Protein AF-A0A7L1HIG6-F1 (afdb_monomer_lite)

Sequence (119 aa):
AEKLSSMKDMDWNDFLQRVCSLLDCPEKNTGAARSKLNLLYYLCTVAVHKEVASKLISSQLFPILIQQLRSASNWDIRAKVARVIDLLALHTSELGENVPVSEVMLFFKFFFGGSFVNA

Foldseek 3Di:
DVVQLPDDPVVNVVVVVVLLVLLPDACPDPVSVVVLLVSLVVLLVQLLDLSNLQVCVVDPNQVSLVVCLVPPPDPSSNLSSLSSNVSSVVSDPDPDPPDPVVVSVVSCCVVVVVVPPPD

Secondary structure (DSSP, 8-state):
-HHHHT--HHHHHHHHHHHHHHHHS---SHHHHHHHHHHHHHHHHHHTSHHHHHHHHTSTHHHHHHHHHHH-S-HHHHHHHHHHHHHHHHT-S---TTS-HHHHHHHHHHHHHTTSS--

pLDDT: mean 76.58, std 18.39, range [29.33, 93.75]

InterPro domains:
  IPR011989 Armadillo-like helical [G3DSA:1.25.10.10] (2-105)
  IPR016024 Armadillo-type fold [SSF48371] (9-95)
  IPR045906 Serine/threonine-protein kinase ULK4 [PTHR46240] (1-108)

Organism: NCBI:txid227226

Radius of gyration: 14.5 Å; chains: 1; bounding box: 36×43×33 Å

Structure (mmCIF, N/CA/C/O backbone):
data_AF-A0A7L1HIG6-F1
#
_entry.id   AF-A0A7L1HIG6-F1
#
loop_
_atom_site.group_PDB
_atom_site.id
_atom_site.type_symbol
_atom_site.label_atom_id
_atom_site.label_alt_id
_atom_site.label_comp_id
_atom_site.label_asym_id
_atom_site.label_entity_id
_atom_site.label_seq_id
_atom_site.pdbx_PDB_ins_code
_atom_site.Cartn_x
_atom_site.Cartn_y
_atom_site.Cartn_z
_atom_site.occupancy
_atom_site.B_iso_or_equiv
_atom_site.auth_seq_id
_atom_site.auth_comp_id
_atom_site.auth_asym_id
_atom_site.auth_atom_id
_atom_site.pdbx_PDB_model_num
ATOM 1 N N . ALA A 1 1 ? 0.713 -3.870 15.189 1.00 71.56 1 ALA A N 1
ATOM 2 C CA . A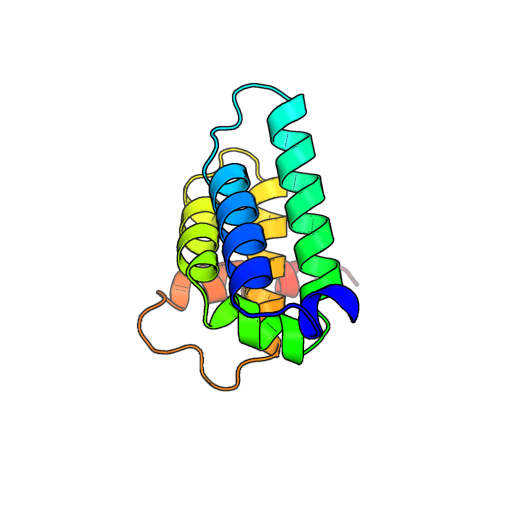LA A 1 1 ? -0.629 -3.421 14.767 1.00 71.56 1 ALA A CA 1
ATOM 3 C C . ALA A 1 1 ? -1.361 -2.642 15.858 1.00 71.56 1 ALA A C 1
ATOM 5 O O . ALA A 1 1 ? -1.960 -1.630 15.530 1.00 71.56 1 ALA A O 1
ATOM 6 N N . GLU A 1 2 ? -1.242 -3.026 17.134 1.00 78.38 2 GLU A N 1
ATOM 7 C CA . GLU A 1 2 ? -1.928 -2.372 18.269 1.00 78.38 2 GLU A CA 1
ATOM 8 C C . GLU A 1 2 ? -1.755 -0.846 18.330 1.00 78.38 2 GLU A C 1
ATOM 10 O O . GLU A 1 2 ? -2.729 -0.118 18.506 1.00 78.38 2 GLU A O 1
ATOM 15 N N . LYS A 1 3 ? -0.532 -0.350 18.090 1.00 84.75 3 LYS A N 1
ATOM 16 C CA . LYS A 1 3 ? -0.244 1.092 18.022 1.00 84.75 3 LYS A CA 1
ATOM 17 C C . LYS A 1 3 ? -1.035 1.815 16.927 1.00 84.75 3 LYS A C 1
ATOM 19 O O . LYS A 1 3 ? -1.440 2.945 17.135 1.00 84.75 3 LYS A O 1
ATOM 24 N N . LEU A 1 4 ? -1.224 1.190 15.762 1.00 82.56 4 LEU A N 1
ATOM 25 C CA . LEU A 1 4 ? -1.979 1.787 14.654 1.00 82.56 4 LEU A CA 1
ATOM 26 C C . LEU A 1 4 ? -3.481 1.763 14.937 1.00 82.56 4 LEU A C 1
ATOM 28 O O . LEU A 1 4 ? -4.175 2.734 14.656 1.00 82.56 4 LEU A O 1
ATOM 32 N N . SER A 1 5 ? -3.989 0.676 15.524 1.00 81.81 5 SER A N 1
ATOM 33 C CA . SER A 1 5 ? -5.406 0.587 15.881 1.00 81.81 5 SER A CA 1
ATOM 34 C C . SER A 1 5 ? -5.805 1.614 16.945 1.00 81.81 5 SER A C 1
ATOM 36 O O . SER A 1 5 ? -6.900 2.166 16.848 1.00 81.81 5 SER A O 1
ATOM 38 N N . SER A 1 6 ? -4.918 1.911 17.904 1.00 84.94 6 SER A N 1
ATOM 39 C CA . SER A 1 6 ? -5.165 2.857 19.003 1.00 84.94 6 SER A CA 1
ATOM 40 C C . SER A 1 6 ? -4.832 4.321 18.686 1.00 84.94 6 SER A C 1
ATOM 42 O O . SER A 1 6 ? -5.024 5.182 19.546 1.00 84.94 6 SER A O 1
ATOM 44 N N . MET A 1 7 ? -4.349 4.627 17.475 1.00 88.38 7 MET A N 1
ATOM 45 C CA . MET A 1 7 ? -4.132 6.011 17.047 1.00 88.38 7 MET A CA 1
ATOM 46 C C . MET A 1 7 ? -5.446 6.788 17.020 1.00 88.38 7 MET A C 1
ATOM 48 O O . MET A 1 7 ? -6.473 6.291 16.543 1.00 88.38 7 MET A O 1
ATOM 52 N N . LYS A 1 8 ? -5.377 8.035 17.490 1.00 89.31 8 LYS A N 1
ATOM 53 C CA . LYS A 1 8 ? -6.447 9.018 17.322 1.00 89.31 8 LYS A CA 1
ATOM 54 C C . LYS A 1 8 ? -6.550 9.412 15.851 1.00 89.31 8 LYS A C 1
ATOM 56 O O . LYS A 1 8 ? -5.570 9.315 15.116 1.00 89.31 8 LYS A O 1
ATOM 61 N N . ASP A 1 9 ? -7.711 9.912 15.439 1.00 86.56 9 ASP A N 1
ATOM 62 C CA . ASP A 1 9 ? -7.978 10.231 14.029 1.00 86.56 9 ASP A CA 1
ATOM 63 C C . ASP A 1 9 ? -6.971 11.225 13.433 1.00 86.56 9 ASP A C 1
ATOM 65 O O . ASP A 1 9 ? -6.571 11.082 12.283 1.00 86.56 9 ASP A O 1
ATOM 69 N N . MET A 1 10 ? -6.497 12.194 14.223 1.00 88.31 10 MET A N 1
ATOM 70 C CA . MET A 1 10 ? -5.478 13.157 13.789 1.00 88.31 10 MET A CA 1
ATOM 71 C C . MET A 1 10 ? -4.132 12.478 13.487 1.00 88.31 10 MET A C 1
ATOM 73 O O . MET A 1 10 ? -3.611 12.617 12.384 1.00 88.31 10 MET A O 1
ATOM 77 N N . ASP A 1 11 ? -3.620 11.670 14.422 1.00 90.94 11 ASP A N 1
ATOM 78 C CA . ASP A 1 11 ? -2.365 10.923 14.247 1.00 90.94 11 ASP A CA 1
ATOM 79 C C . ASP A 1 11 ? -2.468 9.899 13.106 1.00 90.94 11 ASP A C 1
ATOM 81 O O . ASP A 1 11 ? -1.505 9.657 12.374 1.00 90.94 11 ASP A O 1
ATOM 85 N N . TRP A 1 12 ? -3.650 9.297 12.949 1.00 89.62 12 TRP A N 1
ATOM 86 C CA . TRP A 1 12 ? -3.957 8.369 11.867 1.00 89.62 12 TRP A CA 1
ATOM 87 C C . TRP A 1 12 ? -3.923 9.063 10.503 1.00 89.62 12 TRP A C 1
ATOM 89 O O . TRP A 1 12 ? -3.296 8.556 9.573 1.00 89.62 12 TRP A O 1
ATOM 99 N N . ASN A 1 13 ? -4.539 10.240 10.388 1.00 90.88 13 ASN A N 1
ATOM 100 C CA . ASN A 1 13 ? -4.530 11.027 9.158 1.00 90.88 13 ASN A CA 1
ATOM 101 C C . ASN A 1 13 ? -3.116 11.496 8.793 1.00 90.88 13 ASN A C 1
ATOM 103 O O . ASN A 1 13 ? -2.725 11.374 7.633 1.00 90.88 13 ASN A O 1
ATOM 107 N N . ASP A 1 14 ? -2.318 11.944 9.764 1.00 92.44 14 ASP A N 1
ATOM 108 C CA . ASP A 1 14 ? -0.917 12.323 9.541 1.00 92.44 14 ASP A CA 1
ATOM 109 C C . ASP A 1 14 ? -0.067 11.133 9.084 1.00 92.44 14 ASP A C 1
ATOM 111 O O . ASP A 1 14 ? 0.759 11.245 8.170 1.00 92.44 14 ASP A O 1
ATOM 115 N N . PHE A 1 15 ? -0.278 9.969 9.701 1.00 91.81 15 PHE A N 1
ATOM 116 C CA . PHE A 1 15 ? 0.342 8.724 9.270 1.00 91.81 15 PHE A CA 1
ATOM 117 C C . PHE A 1 15 ? -0.038 8.400 7.821 1.00 91.81 15 PHE A C 1
ATOM 119 O O . PHE A 1 15 ? 0.851 8.181 6.996 1.00 91.81 15 PHE A O 1
ATOM 126 N N . LEU A 1 16 ? -1.329 8.430 7.485 1.00 91.81 16 LEU A N 1
ATOM 127 C CA . LEU A 1 16 ? -1.808 8.153 6.134 1.00 91.81 16 LEU A CA 1
ATOM 128 C C . LEU A 1 16 ? -1.253 9.131 5.105 1.00 91.81 16 LEU A C 1
ATOM 130 O O . LEU A 1 16 ? -0.784 8.693 4.061 1.00 91.81 16 LEU A O 1
ATOM 134 N N . GLN A 1 17 ? -1.234 10.430 5.398 1.00 91.62 17 GLN A N 1
ATOM 135 C CA . GLN A 1 17 ? -0.666 11.437 4.501 1.00 91.62 17 GLN A CA 1
ATOM 136 C C . GLN A 1 17 ? 0.801 11.136 4.170 1.00 91.62 17 GLN A C 1
ATOM 138 O O . GLN A 1 17 ? 1.209 11.214 3.008 1.00 91.62 17 GLN A O 1
ATOM 143 N N . ARG A 1 18 ? 1.592 10.709 5.163 1.00 91.31 18 ARG A N 1
ATOM 144 C CA . ARG A 1 18 ? 2.991 10.301 4.951 1.00 91.31 18 ARG A CA 1
ATOM 145 C C . ARG A 1 18 ? 3.106 9.029 4.114 1.00 91.31 18 ARG A C 1
ATOM 147 O O . ARG A 1 18 ? 3.952 8.971 3.224 1.00 91.31 18 ARG A O 1
ATOM 154 N N . VAL A 1 19 ? 2.265 8.027 4.377 1.00 92.44 19 VAL A N 1
ATOM 155 C CA . VAL A 1 19 ? 2.210 6.778 3.596 1.00 92.44 19 VAL A CA 1
ATOM 156 C C . VAL A 1 19 ? 1.867 7.076 2.136 1.00 92.44 19 VAL A C 1
ATOM 158 O O . VAL A 1 19 ? 2.588 6.644 1.238 1.00 92.44 19 VAL A O 1
ATOM 161 N N . CYS A 1 20 ? 0.815 7.859 1.901 1.00 92.19 20 CYS A N 1
ATOM 162 C CA . CYS A 1 20 ? 0.366 8.277 0.578 1.00 92.19 20 CYS A CA 1
ATOM 163 C C . CYS A 1 20 ? 1.461 9.049 -0.170 1.00 92.19 20 CYS A C 1
ATOM 165 O O . CYS A 1 20 ? 1.780 8.704 -1.304 1.00 92.19 20 CYS A O 1
ATOM 167 N N . SER A 1 21 ? 2.107 10.014 0.491 1.00 91.50 21 SER A N 1
ATOM 168 C CA . SER A 1 21 ? 3.205 10.796 -0.096 1.00 91.50 21 SER A CA 1
ATOM 169 C C . SER A 1 21 ? 4.399 9.925 -0.500 1.00 91.50 21 SER A C 1
ATOM 171 O O . SER A 1 21 ? 5.018 10.154 -1.538 1.00 91.50 21 SER A O 1
ATOM 173 N N . LEU A 1 22 ? 4.738 8.909 0.305 1.00 91.19 22 LEU A N 1
ATOM 174 C CA . LEU A 1 22 ? 5.847 8.003 -0.005 1.00 91.19 22 LEU A CA 1
ATOM 175 C C . LEU A 1 22 ? 5.506 7.034 -1.148 1.00 91.19 22 LEU A C 1
ATOM 177 O O . LEU A 1 22 ? 6.382 6.703 -1.947 1.00 91.19 22 LEU A O 1
ATOM 181 N N . LEU A 1 23 ? 4.252 6.583 -1.233 1.00 90.31 23 LEU A N 1
ATOM 182 C CA . LEU A 1 23 ? 3.785 5.723 -2.321 1.00 90.31 23 LEU A CA 1
ATOM 183 C C . LEU A 1 23 ? 3.719 6.470 -3.652 1.00 90.31 23 LEU A C 1
ATOM 185 O O . LEU A 1 23 ? 4.157 5.924 -4.662 1.00 90.31 23 LEU A O 1
ATOM 189 N N . ASP A 1 24 ? 3.229 7.708 -3.651 1.00 88.00 24 ASP A N 1
ATOM 190 C CA . ASP A 1 24 ? 3.083 8.514 -4.867 1.00 88.00 24 ASP A CA 1
ATOM 191 C C . ASP A 1 24 ? 4.426 9.063 -5.389 1.00 88.00 24 ASP A C 1
ATOM 193 O O . ASP A 1 24 ? 4.565 9.427 -6.556 1.00 88.00 24 ASP A O 1
ATOM 197 N N . CYS A 1 25 ? 5.470 9.052 -4.553 1.00 85.75 25 CYS A N 1
ATOM 198 C CA . CYS A 1 25 ? 6.801 9.484 -4.955 1.00 85.75 25 CYS A CA 1
ATOM 199 C C . CYS A 1 25 ? 7.390 8.574 -6.064 1.00 85.75 25 CYS A C 1
ATOM 201 O O . CYS A 1 25 ? 7.431 7.342 -5.913 1.00 85.75 25 CYS A O 1
ATOM 203 N N . PRO A 1 26 ? 7.891 9.149 -7.176 1.00 79.88 26 PRO A N 1
ATOM 204 C CA . PRO A 1 26 ? 8.515 8.381 -8.249 1.00 79.88 26 PRO A CA 1
ATOM 205 C C . PRO A 1 26 ? 9.835 7.739 -7.800 1.00 79.88 26 PRO A C 1
ATOM 207 O O . PRO A 1 26 ? 10.629 8.323 -7.060 1.00 79.88 26 PRO A O 1
ATOM 210 N N . GLU A 1 27 ? 10.106 6.540 -8.313 1.00 79.06 27 GLU A N 1
ATOM 211 C CA . GLU A 1 27 ? 11.287 5.721 -8.002 1.00 79.06 27 GLU A CA 1
ATOM 212 C C . GLU A 1 27 ? 12.551 6.245 -8.706 1.00 79.06 27 GLU A C 1
ATOM 214 O O . GLU A 1 27 ? 13.143 5.581 -9.549 1.00 79.06 27 GLU A O 1
ATOM 219 N N . LYS A 1 28 ? 12.981 7.468 -8.374 1.00 78.38 28 LYS A N 1
ATOM 220 C CA . LYS A 1 28 ? 14.114 8.136 -9.044 1.00 78.38 28 LYS A CA 1
ATOM 221 C C . LYS A 1 28 ? 15.471 7.460 -8.799 1.00 78.38 28 LYS A C 1
ATOM 223 O O . LYS A 1 28 ? 16.422 7.726 -9.525 1.00 78.38 28 LYS A O 1
ATOM 228 N N . ASN A 1 29 ? 15.590 6.636 -7.756 1.00 81.94 29 ASN A N 1
ATOM 229 C CA . ASN A 1 29 ? 16.801 5.887 -7.425 1.00 81.94 29 ASN A CA 1
ATOM 230 C C . ASN A 1 29 ? 16.468 4.594 -6.654 1.00 81.94 29 ASN A C 1
ATOM 232 O O . ASN A 1 29 ? 15.372 4.436 -6.110 1.00 81.94 29 ASN A O 1
ATOM 236 N N . THR A 1 30 ? 17.442 3.684 -6.558 1.00 80.81 30 THR A N 1
ATOM 237 C CA . THR A 1 30 ? 17.309 2.388 -5.863 1.00 80.81 30 THR A CA 1
ATOM 238 C C . THR A 1 30 ? 16.943 2.532 -4.380 1.00 80.81 30 THR A C 1
ATOM 240 O O . THR A 1 30 ? 16.231 1.690 -3.833 1.00 80.81 30 THR A O 1
ATOM 243 N N . GLY A 1 31 ? 17.387 3.607 -3.719 1.00 84.38 31 GLY A N 1
ATOM 244 C CA . GLY A 1 31 ? 17.049 3.891 -2.321 1.00 84.38 31 GLY A CA 1
ATOM 245 C C . GLY A 1 31 ? 15.564 4.208 -2.127 1.00 84.38 31 GLY A C 1
ATOM 246 O O . GLY A 1 31 ? 14.932 3.659 -1.229 1.00 84.38 31 GLY A O 1
ATOM 247 N N . ALA A 1 32 ? 14.984 5.021 -3.011 1.00 85.31 32 ALA A N 1
ATOM 248 C CA . ALA A 1 32 ? 13.564 5.357 -3.003 1.00 85.31 32 ALA A CA 1
ATOM 249 C C . ALA A 1 32 ? 12.689 4.119 -3.256 1.00 85.31 32 ALA A C 1
ATOM 251 O O . ALA A 1 32 ? 11.723 3.891 -2.527 1.00 85.31 32 ALA A O 1
ATOM 252 N N . ALA A 1 33 ? 13.074 3.272 -4.219 1.00 86.12 33 ALA A N 1
ATOM 253 C CA . ALA A 1 33 ? 12.387 2.007 -4.484 1.00 86.12 33 ALA A CA 1
ATOM 254 C C . ALA A 1 33 ? 12.419 1.070 -3.263 1.00 86.12 33 ALA A C 1
ATOM 256 O O . ALA A 1 33 ? 11.393 0.504 -2.882 1.00 86.12 33 ALA A O 1
ATOM 257 N N . ARG A 1 34 ? 13.574 0.951 -2.593 1.00 88.75 34 ARG A N 1
ATOM 258 C CA . ARG A 1 34 ? 13.715 0.127 -1.384 1.00 88.75 34 ARG A CA 1
ATOM 259 C C . ARG A 1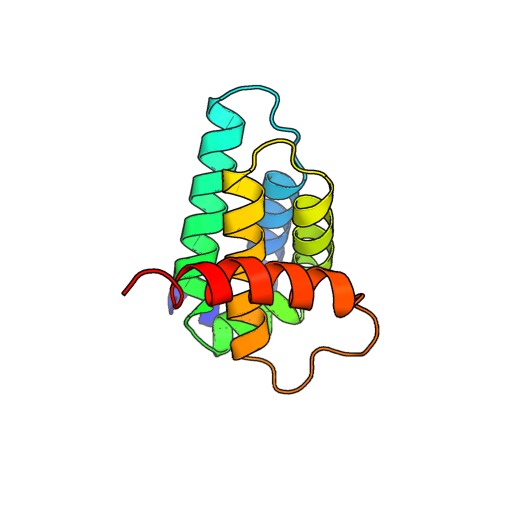 34 ? 12.885 0.664 -0.216 1.00 88.75 34 ARG A C 1
ATOM 261 O O . ARG A 1 34 ? 12.221 -0.119 0.456 1.00 88.75 34 ARG A O 1
ATOM 268 N N . SER A 1 35 ? 12.861 1.977 0.004 1.00 90.00 35 SER A N 1
ATOM 269 C CA . SER A 1 35 ? 12.007 2.592 1.030 1.00 90.00 35 SER A CA 1
ATOM 270 C C . SER A 1 35 ? 10.520 2.344 0.767 1.00 90.00 35 SER A C 1
ATOM 272 O O . SER A 1 35 ? 9.788 2.005 1.698 1.00 90.00 35 SER A O 1
ATOM 274 N N . LYS A 1 36 ? 10.079 2.435 -0.496 1.00 91.88 36 LYS A N 1
ATOM 275 C CA . LYS A 1 36 ? 8.696 2.124 -0.885 1.00 91.88 36 LYS A CA 1
ATOM 276 C C . LYS A 1 36 ? 8.357 0.651 -0.635 1.00 91.88 36 LYS A C 1
ATOM 278 O O . LYS A 1 36 ? 7.328 0.353 -0.037 1.00 91.88 36 LYS A O 1
ATOM 283 N N . LEU A 1 37 ? 9.247 -0.269 -1.013 1.00 91.00 37 LEU A N 1
ATOM 284 C CA . LEU A 1 37 ? 9.083 -1.699 -0.729 1.00 91.00 37 LEU A CA 1
ATOM 285 C C . LEU A 1 37 ? 8.997 -1.990 0.772 1.00 91.00 37 LEU A C 1
ATOM 287 O O . LEU A 1 37 ? 8.128 -2.750 1.191 1.00 91.00 37 LEU A O 1
ATOM 291 N N . ASN A 1 38 ? 9.848 -1.362 1.586 1.00 93.31 38 ASN A N 1
ATOM 292 C CA . ASN A 1 38 ? 9.814 -1.520 3.040 1.00 93.31 38 ASN A CA 1
ATOM 293 C C . ASN A 1 38 ? 8.477 -1.049 3.626 1.00 93.31 38 ASN A C 1
ATOM 295 O O . ASN A 1 38 ? 7.906 -1.731 4.478 1.00 93.31 38 ASN A O 1
ATOM 299 N N . LEU A 1 39 ? 7.951 0.079 3.137 1.00 93.75 39 LEU A N 1
ATOM 300 C CA . LEU A 1 39 ? 6.625 0.560 3.518 1.00 93.75 39 LEU A CA 1
ATOM 301 C C . LEU A 1 39 ? 5.532 -0.445 3.127 1.00 93.75 39 LEU A C 1
ATOM 303 O O . LEU A 1 39 ? 4.692 -0.779 3.957 1.00 93.75 39 LEU A O 1
ATOM 307 N N . LEU A 1 40 ? 5.549 -0.962 1.898 1.00 92.19 40 LEU A N 1
ATOM 308 C CA . LEU A 1 40 ? 4.570 -1.956 1.445 1.00 92.19 40 LEU A CA 1
ATOM 309 C C . LEU A 1 40 ? 4.640 -3.252 2.261 1.00 92.19 40 LEU A C 1
ATOM 311 O O . LEU A 1 40 ? 3.609 -3.855 2.554 1.00 92.19 40 LEU A O 1
ATOM 315 N N . TYR A 1 41 ? 5.839 -3.658 2.677 1.00 90.50 41 TYR A N 1
ATOM 316 C CA . TYR A 1 41 ? 6.030 -4.808 3.556 1.00 90.50 41 TYR A CA 1
ATOM 317 C C . TYR A 1 41 ? 5.428 -4.558 4.940 1.00 90.50 41 TYR A C 1
ATOM 319 O O . TYR A 1 41 ? 4.710 -5.404 5.470 1.00 90.50 41 TYR A O 1
ATOM 327 N N . TYR A 1 42 ? 5.671 -3.374 5.506 1.00 92.00 42 TYR A N 1
ATOM 328 C CA . TYR A 1 42 ? 5.061 -2.961 6.765 1.00 92.00 42 TYR A CA 1
ATOM 329 C C . TYR A 1 42 ? 3.532 -2.954 6.674 1.00 92.00 42 TYR A C 1
ATOM 331 O O . TYR A 1 42 ? 2.871 -3.515 7.548 1.00 92.00 42 TYR A O 1
ATOM 339 N N . LEU A 1 43 ? 2.979 -2.385 5.595 1.00 90.81 43 LEU A N 1
ATOM 340 C CA . LEU A 1 43 ? 1.541 -2.376 5.329 1.00 90.81 43 LEU A CA 1
ATOM 341 C C . LEU A 1 43 ? 0.976 -3.795 5.239 1.00 90.81 43 LEU A C 1
ATOM 343 O O . LEU A 1 43 ? -0.043 -4.059 5.867 1.00 90.81 43 LEU A O 1
ATOM 347 N N . CYS A 1 44 ? 1.659 -4.723 4.556 1.00 87.06 44 CYS A N 1
ATOM 348 C CA . CYS A 1 44 ? 1.257 -6.132 4.540 1.00 87.06 44 CYS A CA 1
ATOM 349 C C . CYS A 1 44 ? 1.183 -6.711 5.959 1.00 87.06 44 CYS A C 1
ATOM 351 O O . CYS A 1 44 ? 0.195 -7.342 6.306 1.00 87.06 44 CYS A O 1
ATOM 353 N N . THR A 1 45 ? 2.194 -6.478 6.800 1.00 87.94 45 THR A N 1
ATOM 354 C CA . THR A 1 45 ? 2.223 -7.020 8.168 1.00 87.94 45 THR A CA 1
ATOM 355 C C . THR A 1 45 ? 1.081 -6.485 9.030 1.00 87.94 45 THR A C 1
ATOM 357 O O . THR A 1 45 ? 0.489 -7.231 9.806 1.00 87.94 45 THR A O 1
ATOM 360 N N . VAL A 1 46 ? 0.754 -5.195 8.924 1.00 89.00 46 VAL A N 1
ATOM 361 C CA . VAL A 1 46 ? -0.297 -4.593 9.761 1.00 89.00 46 VAL A CA 1
ATOM 362 C C . VAL A 1 46 ? -1.704 -4.826 9.212 1.00 89.00 46 VAL A C 1
ATOM 364 O O . VAL A 1 46 ? -2.633 -4.925 10.009 1.00 89.00 46 VAL A O 1
ATOM 367 N N . ALA A 1 47 ? -1.859 -4.973 7.893 1.00 86.06 47 ALA A N 1
ATOM 368 C CA . ALA A 1 47 ? -3.137 -5.243 7.233 1.00 86.06 47 ALA A CA 1
ATOM 369 C C . ALA A 1 47 ? -3.672 -6.665 7.474 1.00 86.06 47 ALA A C 1
ATOM 371 O O . ALA A 1 47 ? -4.819 -6.920 7.150 1.00 86.06 47 ALA A O 1
ATOM 372 N N . VAL A 1 48 ? -2.897 -7.571 8.085 1.00 81.88 48 VAL A N 1
ATOM 373 C CA . VAL A 1 48 ? -3.405 -8.869 8.590 1.00 81.88 48 VAL A CA 1
ATOM 374 C C . VAL A 1 48 ? -4.390 -8.680 9.757 1.00 81.88 48 VAL A C 1
ATOM 376 O O . VAL A 1 48 ? -5.179 -9.567 10.078 1.00 81.88 48 VAL A O 1
ATOM 379 N N . HIS A 1 49 ? -4.345 -7.528 10.429 1.00 84.31 49 HIS A N 1
ATOM 380 C CA . HIS A 1 49 ? -5.253 -7.220 11.525 1.00 84.31 49 HIS A CA 1
ATOM 381 C C . HIS A 1 49 ? -6.486 -6.490 10.999 1.00 84.31 49 HIS A C 1
ATOM 383 O O . HIS A 1 49 ? -6.379 -5.355 10.530 1.00 84.31 49 HIS A O 1
ATOM 389 N N . LYS A 1 50 ? -7.658 -7.113 11.173 1.00 81.50 50 LYS A N 1
ATOM 390 C CA . LYS A 1 50 ? -8.955 -6.611 10.697 1.00 81.50 50 LYS A CA 1
ATOM 391 C C . LYS A 1 50 ? -9.173 -5.122 10.975 1.00 81.50 50 LYS A C 1
ATOM 393 O O . LYS A 1 50 ? -9.504 -4.387 10.058 1.00 81.50 50 LYS A O 1
ATOM 398 N N . GLU A 1 51 ? -8.936 -4.653 12.199 1.00 85.25 51 GLU A N 1
ATOM 399 C CA . GLU A 1 51 ? -9.222 -3.249 12.541 1.00 85.25 51 GLU A CA 1
ATOM 400 C C . GLU A 1 51 ? -8.314 -2.246 11.830 1.00 85.25 51 GLU A C 1
ATOM 402 O O . GLU A 1 51 ? -8.746 -1.153 11.463 1.00 85.25 51 GLU A O 1
ATOM 407 N N . VAL A 1 52 ? -7.060 -2.625 11.583 1.00 87.12 52 VAL A N 1
ATOM 408 C CA . VAL A 1 52 ? -6.143 -1.794 10.801 1.00 87.12 52 VAL A CA 1
ATOM 409 C C . VAL A 1 52 ? -6.537 -1.845 9.326 1.00 87.12 52 VAL A C 1
ATOM 411 O O . VAL A 1 52 ? -6.598 -0.800 8.685 1.00 87.12 52 VAL A O 1
ATOM 414 N N . ALA A 1 53 ? -6.865 -3.025 8.797 1.00 85.00 53 ALA A N 1
ATOM 415 C CA . ALA A 1 53 ? -7.307 -3.190 7.415 1.00 85.00 53 ALA A CA 1
ATOM 416 C C . ALA A 1 53 ? -8.582 -2.387 7.107 1.00 85.00 53 ALA A C 1
ATOM 418 O O . ALA A 1 53 ? -8.605 -1.629 6.140 1.00 85.00 53 ALA A O 1
ATOM 419 N N . SER A 1 54 ? -9.594 -2.463 7.975 1.00 84.94 54 SER A N 1
ATOM 420 C CA . SER A 1 54 ? -10.844 -1.700 7.859 1.00 84.94 54 SER A CA 1
ATOM 421 C C . SER A 1 54 ? -10.608 -0.187 7.857 1.00 84.94 54 SER A C 1
ATOM 423 O O . SER A 1 54 ? -11.220 0.541 7.072 1.00 84.94 54 SER A O 1
ATOM 425 N N . LYS A 1 55 ? -9.685 0.310 8.694 1.00 87.06 55 LYS A N 1
ATOM 426 C CA . LYS A 1 55 ? -9.297 1.728 8.675 1.00 87.06 55 LYS A CA 1
ATOM 427 C C . LYS A 1 55 ? -8.567 2.098 7.382 1.00 87.06 55 LYS A C 1
ATOM 429 O O . LYS A 1 55 ? -8.867 3.131 6.790 1.00 87.06 55 LYS A O 1
ATOM 434 N N . LEU A 1 56 ? -7.625 1.270 6.926 1.00 87.75 56 LEU A N 1
ATOM 435 C CA . LEU A 1 56 ? -6.839 1.521 5.712 1.00 87.75 56 LEU A CA 1
ATOM 436 C C . LEU A 1 56 ? -7.707 1.532 4.447 1.00 87.75 56 LEU A C 1
ATOM 438 O O . LEU A 1 56 ? -7.523 2.407 3.603 1.00 87.75 56 LEU A O 1
ATOM 442 N N . ILE A 1 57 ? -8.650 0.595 4.319 1.00 84.62 57 ILE A N 1
ATOM 443 C CA . ILE A 1 57 ? -9.509 0.487 3.131 1.00 84.62 57 ILE A CA 1
ATOM 444 C C . ILE A 1 57 ? -10.553 1.604 3.057 1.00 84.62 57 ILE A C 1
ATOM 446 O O . ILE A 1 57 ? -10.858 2.081 1.970 1.00 84.62 57 ILE A O 1
ATOM 450 N N . SER A 1 58 ? -11.030 2.088 4.208 1.00 83.88 58 SER A N 1
ATOM 451 C CA . SER A 1 58 ? -11.944 3.239 4.292 1.00 83.88 58 SER A CA 1
ATOM 452 C C . SER A 1 58 ? -11.237 4.586 4.069 1.00 83.88 58 SER A C 1
ATOM 454 O O . SER A 1 58 ? -11.872 5.637 4.113 1.00 83.88 58 SER A O 1
ATOM 456 N N . SER A 1 59 ? -9.917 4.575 3.860 1.00 86.38 59 SER A N 1
ATOM 457 C CA . SER A 1 59 ? -9.083 5.768 3.702 1.00 86.38 59 SER A CA 1
ATOM 458 C C . SER A 1 59 ? -8.675 6.005 2.243 1.00 86.38 59 SER A C 1
ATOM 460 O O . SER A 1 59 ? -8.777 5.127 1.389 1.00 86.38 59 SER A O 1
ATOM 462 N N . GLN A 1 60 ? -8.091 7.175 1.957 1.00 85.75 60 GLN A N 1
ATOM 463 C CA . GLN A 1 60 ? -7.573 7.537 0.622 1.00 85.75 60 GLN A CA 1
ATOM 464 C C . GLN A 1 60 ? -6.388 6.676 0.133 1.00 85.75 60 GLN A C 1
ATOM 466 O O . GLN A 1 60 ? -5.891 6.874 -0.974 1.00 85.75 60 GLN A O 1
ATOM 471 N N . LEU A 1 61 ? -5.930 5.712 0.934 1.00 88.69 61 LEU A N 1
ATOM 472 C CA . LEU A 1 61 ? -4.838 4.813 0.575 1.00 88.69 61 LEU A CA 1
ATOM 473 C C . LEU A 1 61 ? -5.219 3.879 -0.580 1.00 88.69 61 LEU A C 1
ATOM 475 O O . LEU A 1 61 ? -4.387 3.589 -1.438 1.00 88.69 61 LEU A O 1
ATOM 479 N N . PHE A 1 62 ? -6.465 3.402 -0.608 1.00 85.06 62 PHE A N 1
ATOM 480 C CA . PHE A 1 62 ? -6.882 2.375 -1.556 1.00 85.06 62 PHE A CA 1
ATOM 481 C C . PHE A 1 62 ? -6.777 2.828 -3.031 1.00 85.06 62 PHE A C 1
ATOM 483 O O . PHE A 1 62 ? -6.134 2.123 -3.813 1.00 85.06 62 PHE A O 1
ATOM 490 N N . PRO A 1 63 ? -7.267 4.022 -3.432 1.00 85.75 63 PRO A N 1
ATOM 491 C CA . PRO A 1 63 ? -7.043 4.550 -4.782 1.00 85.75 63 PRO A CA 1
ATOM 492 C C . PRO A 1 63 ? -5.560 4.667 -5.169 1.00 85.75 63 PRO A C 1
ATOM 494 O O . PRO A 1 63 ? -5.190 4.345 -6.298 1.00 85.75 63 PRO A O 1
ATOM 497 N N . ILE A 1 64 ? -4.698 5.066 -4.228 1.00 90.12 64 ILE A N 1
ATOM 498 C CA . ILE A 1 64 ? -3.254 5.209 -4.468 1.00 90.12 64 ILE A CA 1
ATOM 499 C C . ILE A 1 64 ? -2.606 3.846 -4.710 1.00 90.12 64 ILE A C 1
ATOM 501 O O . ILE A 1 64 ? -1.774 3.712 -5.606 1.00 90.12 64 ILE A O 1
ATOM 505 N N . LEU A 1 65 ? -3.005 2.811 -3.966 1.00 88.06 65 LEU A N 1
ATOM 506 C CA . LEU A 1 65 ? -2.534 1.445 -4.206 1.00 88.06 65 LEU A CA 1
ATOM 507 C C . LEU A 1 65 ? -2.932 0.965 -5.609 1.00 88.06 65 LEU A C 1
ATOM 509 O O . LEU A 1 65 ? -2.088 0.448 -6.337 1.00 88.06 65 LEU A O 1
ATOM 513 N N . ILE A 1 66 ? -4.174 1.199 -6.041 1.00 86.44 66 ILE A N 1
ATOM 514 C CA . ILE A 1 66 ? -4.617 0.850 -7.402 1.00 86.44 66 ILE A CA 1
ATOM 515 C C . ILE A 1 66 ? -3.791 1.593 -8.462 1.00 86.44 66 ILE A C 1
ATOM 517 O O . ILE A 1 66 ? -3.369 0.997 -9.455 1.00 86.44 66 ILE A O 1
ATOM 521 N N . GLN A 1 67 ? -3.497 2.877 -8.244 1.00 88.38 67 GLN A N 1
ATOM 522 C CA . GLN A 1 67 ? -2.635 3.650 -9.138 1.00 88.38 67 GLN A CA 1
ATOM 523 C C . GLN A 1 67 ? -1.211 3.080 -9.193 1.00 88.38 67 GLN A C 1
ATOM 525 O O . GLN A 1 67 ? -0.666 2.908 -10.281 1.00 88.38 67 GLN A O 1
ATOM 530 N N . GLN A 1 68 ? -0.609 2.737 -8.051 1.00 87.44 68 GLN A N 1
ATOM 531 C CA . GLN A 1 68 ? 0.736 2.151 -8.015 1.00 87.44 68 GLN A CA 1
ATOM 532 C C . GLN A 1 68 ? 0.788 0.784 -8.708 1.00 87.44 68 GLN A C 1
ATOM 534 O O . GLN A 1 68 ? 1.767 0.491 -9.392 1.00 87.44 68 GLN A O 1
ATOM 539 N N . LEU A 1 69 ? -0.271 -0.025 -8.606 1.00 85.25 69 LEU A N 1
ATOM 540 C CA . LEU A 1 69 ? -0.364 -1.310 -9.302 1.00 85.25 69 LEU A CA 1
ATOM 541 C C . LEU A 1 69 ? -0.247 -1.149 -10.828 1.00 85.25 69 LEU A C 1
ATOM 543 O O . LEU A 1 69 ? 0.386 -1.972 -11.490 1.00 85.25 69 LEU A O 1
ATOM 547 N N . ARG A 1 70 ? -0.819 -0.071 -11.378 1.00 83.69 70 ARG A N 1
ATOM 548 C CA . ARG A 1 70 ? -0.789 0.237 -12.817 1.00 83.69 70 ARG A CA 1
ATOM 549 C C . ARG A 1 70 ? 0.486 0.953 -13.253 1.00 83.69 70 ARG A C 1
ATOM 551 O O . ARG A 1 70 ? 1.026 0.648 -14.316 1.00 83.69 70 ARG A O 1
ATOM 558 N N . SER A 1 71 ? 0.957 1.896 -12.441 1.00 84.00 71 SER A N 1
ATOM 559 C CA . SER A 1 71 ? 1.962 2.881 -12.853 1.00 84.00 71 SER A CA 1
ATOM 560 C C . SER A 1 71 ? 3.392 2.557 -12.420 1.00 84.00 71 SER A C 1
ATOM 562 O O . SER A 1 71 ? 4.323 3.031 -13.068 1.00 84.00 71 SER A O 1
ATOM 564 N N . ALA A 1 72 ? 3.610 1.768 -11.359 1.00 84.75 72 ALA A N 1
ATOM 565 C CA . ALA A 1 72 ? 4.968 1.459 -10.892 1.00 84.75 72 ALA A CA 1
ATOM 566 C C . ALA A 1 72 ? 5.743 0.702 -11.979 1.00 84.75 72 ALA A C 1
ATOM 568 O O . ALA A 1 72 ? 5.191 -0.203 -12.588 1.00 84.75 72 ALA A O 1
ATOM 569 N N . SER A 1 73 ? 7.004 1.021 -12.260 1.00 82.50 73 SER A N 1
ATOM 570 C CA . SER A 1 73 ? 7.784 0.268 -13.263 1.00 82.50 73 SER A CA 1
ATOM 571 C C . SER A 1 73 ? 8.395 -1.009 -12.678 1.00 82.50 73 SER A C 1
ATOM 573 O O . SER A 1 73 ? 8.663 -1.967 -13.400 1.00 82.50 73 SER A O 1
ATOM 575 N N . ASN A 1 74 ? 8.580 -1.043 -11.358 1.00 85.19 74 ASN A N 1
ATOM 576 C CA . ASN A 1 74 ? 9.156 -2.168 -10.641 1.00 85.19 74 ASN A CA 1
ATOM 577 C C . ASN A 1 74 ? 8.104 -3.256 -10.339 1.00 85.19 74 ASN A C 1
ATOM 579 O O . ASN A 1 74 ? 7.103 -3.011 -9.659 1.00 85.19 74 ASN A O 1
ATOM 583 N N 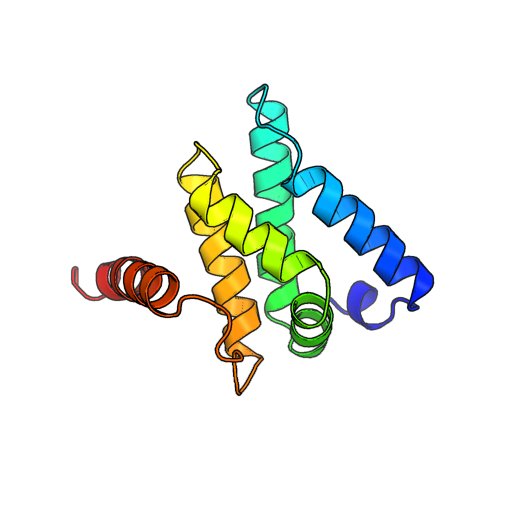. TRP A 1 75 ? 8.361 -4.480 -10.806 1.00 85.25 75 TRP A N 1
ATOM 584 C CA . TRP A 1 75 ? 7.457 -5.618 -10.625 1.00 85.25 75 TRP A CA 1
ATOM 585 C C . TRP A 1 75 ? 7.306 -6.058 -9.163 1.00 85.25 75 TRP A C 1
ATOM 587 O O . TRP A 1 75 ? 6.201 -6.405 -8.747 1.00 85.25 75 TRP A O 1
ATOM 597 N N . ASP A 1 76 ? 8.367 -5.976 -8.356 1.00 86.12 76 ASP A N 1
ATOM 598 C CA . ASP A 1 76 ? 8.303 -6.302 -6.926 1.00 86.12 76 ASP A CA 1
ATOM 599 C C . ASP A 1 76 ? 7.361 -5.347 -6.187 1.00 86.12 76 ASP A C 1
ATOM 601 O O . ASP A 1 76 ? 6.589 -5.760 -5.318 1.00 86.12 76 ASP A O 1
ATOM 605 N N . ILE A 1 77 ? 7.383 -4.065 -6.566 1.00 88.88 77 ILE A N 1
ATOM 606 C CA . ILE A 1 77 ? 6.489 -3.044 -6.010 1.00 88.88 77 ILE A CA 1
ATOM 607 C C . ILE A 1 77 ? 5.046 -3.363 -6.398 1.00 88.88 77 ILE A C 1
ATOM 609 O O . ILE A 1 77 ? 4.194 -3.428 -5.512 1.00 88.88 77 ILE A O 1
ATOM 613 N N . ARG A 1 78 ? 4.775 -3.660 -7.678 1.00 87.62 78 ARG A N 1
ATOM 614 C CA . ARG A 1 78 ? 3.435 -4.078 -8.133 1.00 87.62 78 ARG A CA 1
ATOM 615 C C . ARG A 1 78 ? 2.928 -5.308 -7.382 1.00 87.62 78 ARG A C 1
ATOM 617 O O . ARG A 1 78 ? 1.804 -5.297 -6.887 1.00 87.62 78 ARG A O 1
ATOM 624 N N . ALA A 1 79 ? 3.759 -6.340 -7.241 1.00 86.00 79 ALA A N 1
ATOM 625 C CA . ALA A 1 79 ? 3.397 -7.569 -6.540 1.00 86.00 79 ALA A CA 1
ATOM 626 C C . ALA A 1 79 ? 3.074 -7.315 -5.057 1.00 86.00 79 ALA A C 1
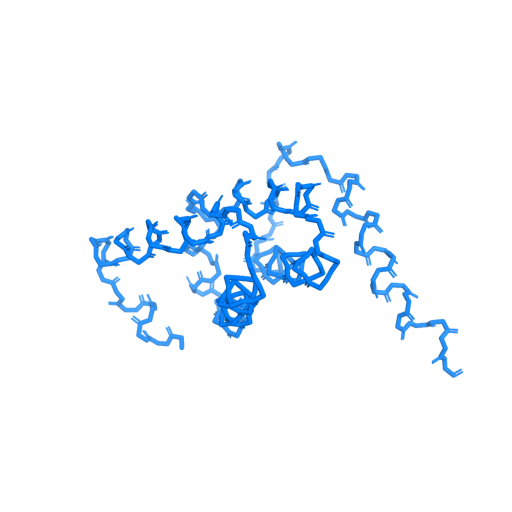ATOM 628 O O . ALA A 1 79 ? 2.095 -7.842 -4.528 1.00 86.00 79 ALA A O 1
ATOM 629 N N . LYS A 1 80 ? 3.857 -6.469 -4.376 1.00 87.19 80 LYS A N 1
ATOM 630 C CA . LYS A 1 80 ? 3.590 -6.105 -2.977 1.00 87.19 80 LYS A CA 1
ATOM 631 C C . LYS A 1 80 ? 2.354 -5.225 -2.823 1.00 87.19 80 LYS A C 1
ATOM 633 O O . LYS A 1 80 ? 1.586 -5.448 -1.894 1.00 87.19 80 LYS A O 1
ATOM 638 N N . VAL A 1 81 ? 2.121 -4.281 -3.732 1.00 90.31 81 VAL A N 1
ATOM 639 C CA . VAL A 1 81 ? 0.890 -3.476 -3.767 1.00 90.31 81 VAL A CA 1
ATOM 640 C C . VAL A 1 81 ? -0.338 -4.370 -3.932 1.00 90.31 81 VAL A C 1
ATOM 642 O O . VAL A 1 81 ? -1.282 -4.243 -3.154 1.00 90.31 81 VAL A O 1
ATOM 645 N N . ALA A 1 82 ? -0.302 -5.316 -4.877 1.00 85.94 82 ALA A N 1
ATOM 646 C CA . ALA A 1 82 ? -1.372 -6.293 -5.064 1.00 85.94 82 ALA A CA 1
ATOM 647 C C . ALA A 1 82 ? -1.635 -7.091 -3.780 1.00 85.94 82 ALA A C 1
ATOM 649 O O . ALA A 1 82 ? -2.785 -7.260 -3.385 1.00 85.94 82 ALA A O 1
ATOM 650 N N . ARG A 1 83 ? -0.574 -7.509 -3.075 1.00 85.12 83 ARG A N 1
ATOM 651 C CA . ARG A 1 83 ? -0.707 -8.220 -1.798 1.00 85.12 83 ARG A CA 1
ATOM 652 C C . ARG A 1 83 ? -1.322 -7.363 -0.687 1.00 85.12 83 ARG A C 1
ATOM 654 O O . ARG A 1 83 ? -2.085 -7.894 0.112 1.00 85.12 83 ARG A O 1
ATOM 661 N N . VAL A 1 84 ? -1.018 -6.064 -0.619 1.00 88.69 84 VAL A N 1
ATOM 662 C CA . VAL A 1 84 ? -1.686 -5.159 0.334 1.00 88.69 84 VAL A CA 1
ATOM 663 C C . VAL A 1 84 ? -3.172 -5.056 -0.000 1.00 88.69 84 VAL A C 1
ATOM 665 O O . VAL A 1 84 ? -3.990 -5.240 0.891 1.00 88.69 84 VAL A O 1
ATOM 668 N N . ILE A 1 85 ? -3.524 -4.811 -1.268 1.00 87.50 85 ILE A N 1
ATOM 669 C CA . ILE A 1 85 ? -4.925 -4.732 -1.722 1.00 87.50 85 ILE A CA 1
ATOM 670 C C . ILE A 1 85 ? -5.680 -6.014 -1.368 1.00 87.50 85 ILE A C 1
ATOM 672 O O . ILE A 1 85 ? -6.792 -5.940 -0.859 1.00 87.50 85 ILE A O 1
ATOM 676 N N . ASP A 1 86 ? -5.058 -7.170 -1.588 1.00 81.50 86 ASP A N 1
ATOM 677 C CA . ASP A 1 86 ? -5.610 -8.475 -1.239 1.00 81.50 86 ASP A CA 1
ATOM 678 C C . ASP A 1 86 ? -5.893 -8.616 0.260 1.00 81.50 86 ASP A C 1
ATOM 680 O O . ASP A 1 86 ? -7.005 -8.946 0.660 1.00 81.50 86 ASP A O 1
ATOM 684 N N . LEU A 1 87 ? -4.921 -8.276 1.107 1.00 8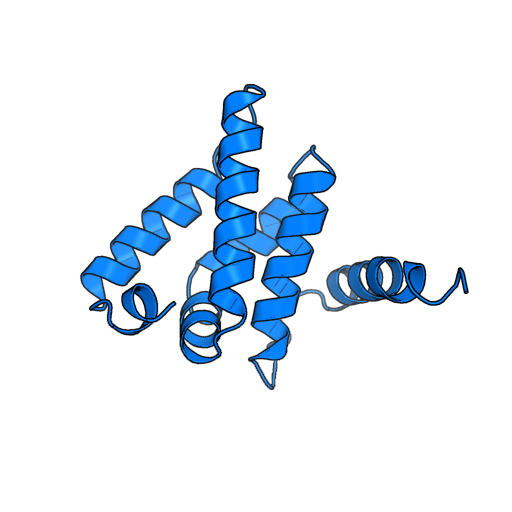2.25 87 LEU A N 1
ATOM 685 C CA . LEU A 1 87 ? -5.106 -8.307 2.559 1.00 82.25 87 LEU A CA 1
ATOM 686 C C . LEU A 1 87 ? -6.206 -7.350 3.029 1.00 82.25 87 LEU A C 1
ATOM 688 O O . LEU A 1 87 ? -6.968 -7.694 3.927 1.00 82.25 87 LEU A O 1
ATOM 692 N N . LEU A 1 88 ? -6.320 -6.168 2.419 1.00 83.62 88 LEU A N 1
ATOM 693 C CA . LEU A 1 88 ? -7.421 -5.250 2.709 1.00 83.62 88 LEU A CA 1
ATOM 694 C C . LEU A 1 88 ? -8.768 -5.855 2.291 1.00 83.62 88 LEU A C 1
ATOM 696 O O . LEU A 1 88 ? -9.705 -5.842 3.087 1.00 83.62 88 LEU A O 1
ATOM 700 N N . ALA A 1 89 ? -8.834 -6.431 1.087 1.00 80.75 89 ALA A N 1
ATOM 701 C CA . ALA A 1 89 ? -10.028 -7.065 0.541 1.00 80.75 89 ALA A CA 1
ATOM 702 C C . ALA A 1 89 ? -10.493 -8.261 1.387 1.00 80.75 89 ALA A C 1
ATOM 704 O O . ALA A 1 89 ? -11.687 -8.409 1.625 1.00 80.75 89 ALA A O 1
ATOM 705 N N . LEU A 1 90 ? -9.563 -9.072 1.904 1.00 75.25 90 LEU A N 1
ATOM 706 C CA . LEU A 1 90 ? -9.843 -10.202 2.799 1.00 75.25 90 LEU A CA 1
ATOM 707 C C . LEU A 1 90 ? -10.647 -9.792 4.044 1.00 75.25 90 LEU A C 1
ATOM 709 O O . LEU A 1 90 ? -11.421 -10.585 4.580 1.00 75.25 90 LEU A O 1
ATOM 713 N N . HIS A 1 91 ? -10.458 -8.561 4.520 1.00 69.81 91 HIS A N 1
ATOM 714 C CA . HIS A 1 91 ? -11.139 -8.035 5.701 1.00 69.81 91 HIS A CA 1
ATOM 715 C C . HIS A 1 91 ? -12.410 -7.239 5.377 1.00 69.81 91 HIS A C 1
ATOM 717 O O . HIS A 1 91 ? -13.089 -6.788 6.302 1.00 69.81 91 HIS A O 1
ATOM 723 N N . THR A 1 92 ? -12.769 -7.121 4.096 1.00 59.66 92 THR A N 1
ATOM 724 C CA . THR A 1 92 ? -13.986 -6.454 3.628 1.00 59.66 92 THR A CA 1
ATOM 725 C C . THR A 1 92 ? -14.913 -7.414 2.906 1.00 59.66 92 THR A C 1
ATOM 727 O O . THR A 1 92 ? -14.546 -8.016 1.906 1.00 59.66 92 THR A O 1
ATOM 730 N N . SER A 1 93 ? -16.146 -7.520 3.394 1.00 46.53 93 SER A N 1
ATOM 731 C CA . SER A 1 93 ? -17.164 -8.415 2.838 1.00 46.53 93 SER A CA 1
ATOM 732 C C . SER A 1 93 ? -17.643 -7.993 1.442 1.00 46.53 93 SER A C 1
ATOM 734 O O . SER A 1 93 ? -18.156 -8.826 0.706 1.00 46.53 93 SER A O 1
ATOM 736 N N . GLU A 1 94 ? -17.481 -6.717 1.072 1.00 40.09 94 GLU A N 1
ATOM 737 C CA . GLU A 1 94 ? -17.986 -6.138 -0.177 1.00 40.09 94 GLU A CA 1
ATOM 738 C C . GLU A 1 94 ? -17.022 -5.041 -0.662 1.00 40.09 94 GLU A C 1
ATOM 740 O O . GLU A 1 94 ? -16.980 -3.935 -0.122 1.00 40.09 94 GLU A O 1
ATOM 745 N N . LEU A 1 95 ? -16.203 -5.347 -1.673 1.00 42.28 95 LEU A N 1
ATOM 746 C CA . LEU A 1 95 ? -15.448 -4.331 -2.404 1.00 42.28 95 LEU A CA 1
ATOM 747 C C . LEU A 1 95 ? -16.436 -3.677 -3.386 1.00 42.28 95 LEU A C 1
ATOM 749 O O . LEU A 1 95 ? -16.819 -4.302 -4.373 1.00 42.28 95 LEU A O 1
ATOM 753 N N . GLY A 1 96 ? -16.912 -2.467 -3.083 1.00 41.09 96 GLY A N 1
ATOM 754 C CA . GLY A 1 96 ? -17.913 -1.772 -3.904 1.00 41.09 96 GLY A CA 1
ATOM 755 C C . GLY A 1 96 ? -17.516 -1.659 -5.385 1.00 41.09 96 GLY A C 1
ATOM 756 O O . GLY A 1 96 ? -16.337 -1.517 -5.712 1.00 41.09 96 GLY A O 1
ATOM 757 N N . GLU A 1 97 ? -18.521 -1.681 -6.267 1.00 39.34 97 GLU A N 1
ATOM 758 C CA . GLU A 1 97 ? -18.482 -1.860 -7.738 1.00 39.34 97 GLU A CA 1
ATOM 759 C C . GLU A 1 97 ? -17.582 -0.898 -8.557 1.00 39.34 97 GLU A C 1
ATOM 761 O O . GLU A 1 97 ? -17.531 -0.985 -9.781 1.00 39.34 97 GLU A O 1
ATOM 766 N N . ASN A 1 98 ? -16.838 0.013 -7.924 1.00 44.75 98 ASN A N 1
ATOM 767 C CA . ASN A 1 98 ? -16.039 1.051 -8.590 1.00 44.75 98 ASN A CA 1
ATOM 768 C C . ASN A 1 98 ? -14.556 0.705 -8.798 1.00 44.75 98 ASN A C 1
ATOM 770 O O . ASN A 1 98 ? -13.791 1.518 -9.320 1.00 44.75 98 ASN A O 1
ATOM 774 N N . VAL A 1 99 ? -14.123 -0.493 -8.416 1.00 47.72 99 VAL A N 1
ATOM 775 C CA . VAL A 1 99 ? -12.795 -1.007 -8.768 1.00 47.72 99 VAL A CA 1
ATOM 776 C C . VAL A 1 99 ? -12.999 -1.948 -9.945 1.00 47.72 99 VAL A C 1
ATOM 778 O O . VAL A 1 99 ? -13.830 -2.841 -9.814 1.00 47.72 99 VAL A O 1
ATOM 781 N N . PRO A 1 100 ? -12.302 -1.808 -11.089 1.00 42.19 100 PRO A N 1
ATOM 782 C CA . PRO A 1 100 ? -12.423 -2.767 -12.180 1.00 42.19 100 PRO A CA 1
ATOM 783 C C . PRO A 1 100 ? -11.908 -4.124 -11.696 1.00 42.19 100 PRO A C 1
ATOM 785 O O . PRO A 1 100 ? -10.720 -4.443 -11.763 1.00 42.19 100 PRO A O 1
ATOM 788 N N . VAL A 1 101 ? -12.849 -4.913 -11.177 1.00 48.41 101 VAL A N 1
ATOM 789 C CA . VAL A 1 101 ? -12.670 -6.223 -10.549 1.00 48.41 101 VAL A CA 1
ATOM 790 C C . VAL A 1 101 ? -11.920 -7.169 -11.487 1.00 48.41 101 VAL A C 1
ATOM 792 O O . VAL A 1 101 ? -11.212 -8.057 -11.030 1.00 48.41 101 VAL A O 1
ATOM 795 N N . SER A 1 102 ? -11.987 -6.927 -12.799 1.00 45.75 102 SER A N 1
ATOM 796 C CA . SER A 1 102 ? -11.298 -7.704 -13.827 1.00 45.75 102 SER A CA 1
ATOM 797 C C . SER A 1 102 ? -9.771 -7.683 -13.716 1.00 45.75 102 SER A C 1
ATOM 799 O O . SER A 1 102 ? -9.168 -8.740 -13.857 1.00 45.75 102 SER A O 1
ATOM 801 N N . GLU A 1 103 ? -9.126 -6.545 -13.428 1.00 48.22 103 GLU A N 1
ATOM 802 C CA . GLU A 1 103 ? -7.652 -6.491 -13.341 1.00 48.22 103 GLU A CA 1
ATOM 803 C C . GLU A 1 103 ? -7.146 -7.129 -12.046 1.00 48.22 103 GLU A C 1
ATOM 805 O O . GLU A 1 103 ? -6.179 -7.891 -12.057 1.00 48.22 103 GLU A O 1
ATOM 810 N N . VAL A 1 104 ? -7.842 -6.866 -10.937 1.00 51.28 104 VAL A N 1
ATOM 811 C CA . VAL A 1 104 ? -7.512 -7.431 -9.626 1.00 51.28 104 VAL A CA 1
ATOM 812 C C . VAL A 1 104 ? -7.746 -8.943 -9.642 1.00 51.28 104 VAL A C 1
ATOM 814 O O . VAL A 1 104 ? -6.842 -9.684 -9.274 1.00 51.28 104 VAL A O 1
ATOM 817 N N . MET A 1 105 ? -8.875 -9.433 -10.172 1.00 53.50 105 MET A N 1
ATOM 818 C CA . MET A 1 105 ? -9.125 -10.874 -10.313 1.00 53.50 105 MET A CA 1
ATOM 819 C C . MET A 1 105 ? -8.114 -11.571 -11.225 1.00 53.50 105 MET A C 1
ATOM 821 O O . MET A 1 105 ? -7.693 -12.675 -10.891 1.00 53.50 105 MET A O 1
ATOM 825 N N . LEU A 1 106 ? -7.698 -10.969 -12.347 1.00 50.75 106 LEU A N 1
ATOM 826 C CA . LEU A 1 106 ? -6.679 -11.570 -13.219 1.00 50.75 106 LEU A CA 1
ATOM 827 C C . LEU A 1 106 ? -5.317 -11.643 -12.523 1.00 50.75 106 LEU A C 1
ATOM 829 O O . LEU A 1 106 ? -4.647 -12.669 -12.612 1.00 50.75 106 LEU A O 1
ATOM 833 N N . PHE A 1 107 ? -4.929 -10.597 -11.788 1.00 52.97 107 PHE A N 1
ATOM 834 C CA . PHE A 1 107 ? -3.673 -10.585 -11.036 1.00 52.97 107 PHE A CA 1
ATOM 835 C C . PHE A 1 107 ? -3.692 -11.603 -9.888 1.00 52.97 107 PHE A C 1
ATOM 837 O O . PHE A 1 107 ? -2.731 -12.343 -9.696 1.00 52.97 107 PHE A O 1
ATOM 844 N N . PHE A 1 108 ? -4.817 -11.713 -9.179 1.00 53.88 108 PHE A N 1
ATOM 845 C CA . PHE A 1 108 ? -5.053 -12.740 -8.167 1.00 53.88 108 PHE A CA 1
ATOM 846 C C . PHE A 1 108 ? -5.017 -14.152 -8.746 1.00 53.88 108 PHE A C 1
ATOM 848 O O . PHE A 1 108 ? -4.327 -15.014 -8.212 1.00 53.88 108 PHE A O 1
ATOM 855 N N . LYS A 1 109 ? -5.720 -14.393 -9.857 1.00 47.25 109 LYS A N 1
ATOM 856 C CA . LYS A 1 109 ? -5.731 -15.673 -10.578 1.00 47.25 109 LYS A CA 1
ATOM 857 C C . LYS A 1 109 ? -4.323 -16.056 -11.033 1.00 47.25 109 LYS A C 1
ATOM 859 O O . LYS A 1 109 ? -3.970 -17.225 -10.948 1.00 47.25 109 LYS A O 1
ATOM 864 N N . PHE A 1 110 ? -3.513 -15.096 -11.476 1.00 47.69 110 PHE A N 1
ATOM 865 C CA . PHE A 1 110 ? -2.143 -15.346 -11.922 1.00 47.69 110 PHE A CA 1
ATOM 866 C C . PHE A 1 110 ? -1.177 -15.581 -10.749 1.00 47.69 110 PHE A C 1
ATOM 868 O O . PHE A 1 110 ? -0.346 -16.482 -10.806 1.00 47.69 110 PHE A O 1
ATOM 875 N N . PHE A 1 111 ? -1.313 -14.826 -9.655 1.00 47.75 111 PHE A N 1
ATOM 876 C CA . PHE A 1 111 ? -0.430 -14.933 -8.490 1.00 47.75 111 PHE A CA 1
ATOM 877 C C . PHE A 1 111 ? -0.772 -16.132 -7.589 1.00 47.75 111 PHE A C 1
ATOM 879 O O . PHE A 1 111 ? 0.113 -16.916 -7.260 1.00 47.75 111 PHE A O 1
ATOM 886 N N . PHE A 1 112 ? -2.048 -16.339 -7.243 1.00 46.91 112 PHE A N 1
ATOM 887 C CA . PHE A 1 112 ? -2.487 -17.516 -6.478 1.00 46.91 112 PHE A CA 1
ATOM 888 C C . PHE A 1 112 ? -2.577 -18.783 -7.337 1.00 46.91 112 PHE A C 1
ATOM 890 O O . PHE A 1 112 ? -2.295 -19.872 -6.842 1.00 46.91 112 PHE A O 1
ATOM 897 N N . GLY A 1 113 ? -2.915 -18.670 -8.627 1.00 41.94 113 GLY A N 1
ATOM 898 C CA . GLY A 1 113 ? -2.899 -19.813 -9.548 1.00 41.94 113 GLY A CA 1
ATOM 899 C C . G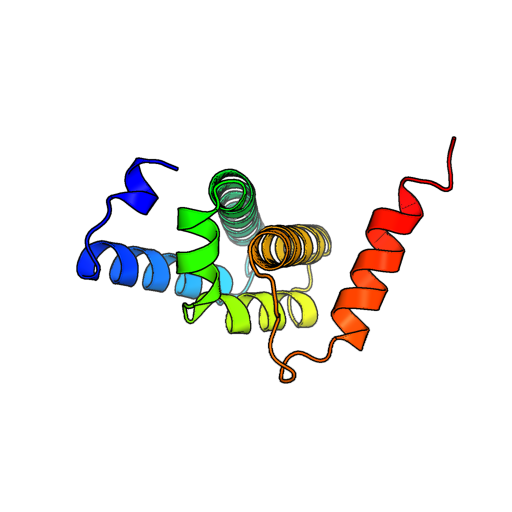LY A 1 113 ? -1.488 -20.311 -9.872 1.00 41.94 113 GLY A C 1
ATOM 900 O O . GLY A 1 113 ? -1.322 -21.485 -10.179 1.00 41.94 113 GLY A O 1
ATOM 901 N N . GLY A 1 114 ? -0.461 -19.465 -9.736 1.00 38.31 114 GLY A N 1
ATOM 902 C CA . GLY A 1 114 ? 0.942 -19.856 -9.904 1.00 38.31 114 GLY A CA 1
ATOM 903 C C . GLY A 1 114 ? 1.517 -20.689 -8.751 1.00 38.31 114 GLY A C 1
ATOM 904 O O . GLY A 1 114 ? 2.492 -21.405 -8.955 1.00 38.31 114 GLY A O 1
ATOM 905 N N . SER A 1 115 ? 0.913 -20.654 -7.556 1.00 39.25 115 SER A N 1
ATOM 906 C CA . SER A 1 115 ? 1.362 -21.450 -6.398 1.00 39.25 115 SER A CA 1
ATOM 907 C C . SER A 1 115 ? 0.670 -22.812 -6.257 1.00 39.25 115 SER A C 1
ATOM 909 O O . SER A 1 115 ? 1.005 -23.553 -5.341 1.00 39.25 115 SER A O 1
ATOM 911 N N . PHE A 1 116 ? -0.255 -23.170 -7.156 1.00 36.75 116 PHE A N 1
ATOM 912 C CA . PHE A 1 116 ? -0.928 -24.481 -7.163 1.00 36.75 116 PHE A CA 1
ATOM 913 C C . PHE A 1 116 ? -0.672 -25.320 -8.428 1.00 36.75 116 PHE A C 1
ATOM 915 O O . PHE A 1 116 ? -1.255 -26.391 -8.569 1.00 36.75 116 PHE A O 1
ATOM 922 N N . VAL A 1 117 ? 0.199 -24.868 -9.340 1.00 35.72 117 VAL A N 1
ATOM 923 C CA . VAL A 1 117 ? 0.522 -25.601 -10.586 1.00 35.72 117 VAL A CA 1
ATOM 924 C C . VAL A 1 117 ? 1.927 -26.224 -10.580 1.00 35.72 117 VAL A C 1
ATOM 926 O O . VAL A 1 117 ? 2.255 -26.977 -11.484 1.00 35.72 117 VAL A O 1
ATOM 929 N N . ASN A 1 118 ? 2.730 -26.021 -9.534 1.00 29.33 118 ASN A N 1
ATOM 930 C CA . ASN A 1 118 ? 3.930 -26.834 -9.302 1.00 29.33 118 ASN A CA 1
ATOM 931 C C . ASN A 1 118 ? 3.870 -27.443 -7.899 1.00 29.33 118 ASN A C 1
ATOM 933 O O . ASN A 1 118 ? 4.470 -26.925 -6.956 1.00 29.33 118 ASN A O 1
ATOM 937 N N . ALA A 1 119 ? 3.066 -28.502 -7.791 1.00 32.88 119 ALA A N 1
ATOM 938 C CA . ALA A 1 119 ? 3.312 -29.596 -6.858 1.00 32.88 119 ALA A CA 1
ATOM 939 C C . ALA A 1 119 ? 4.486 -30.444 -7.369 1.00 32.88 119 ALA A C 1
ATOM 941 O O . ALA A 1 119 ? 4.631 -30.535 -8.610 1.00 32.88 119 ALA A O 1
#